Protein AF-A0A258M5J8-F1 (afdb_monomer_lite)

pLDDT: mean 93.93, std 6.76, range [53.62, 98.62]

Foldseek 3Di:
DDDDPVVVCVVVVVVVVQDCVPPVNQVQWDWDWDQDPVQQWIKIKTAGNDPPDQWGIKIFIAHNPPRDTQKIWTWGWDDDPFKIKIWIWIDGPQFKIKIWIWIQGPVGIDIDMDIDTDHDD

Secondary structure (DSSP, 8-state):
----HHHHHHHHHHHHHT-TTGGGGGGGEEEEEEEETTTTEEEEEEEESSTT-SEEEEEEEEETTT--EEEEEEEEEEEETTEEEEEEEEEETTTEEEEEEEEEETTEEEEEEEEEE----

Radius of gyration: 15.95 Å; chains: 1; bounding box: 43×30×47 Å

Sequence (121 aa):
SIISKDQFKQLATTFLTLDISKQNQQQLYTETIFHDLSTASYTMNYKASQPSSLVKSMDILLDEQTKLAKRVFIVSERQSADSSIMERHSWTTNKQFQITRTVETAKGRINETTTVYWIRK

Structure (mmCIF, N/CA/C/O backbone):
data_AF-A0A258M5J8-F1
#
_entry.id   AF-A0A258M5J8-F1
#
loop_
_atom_site.group_PDB
_atom_site.id
_atom_site.type_symbol
_atom_site.label_atom_id
_atom_site.label_alt_id
_atom_site.label_comp_id
_atom_site.label_asym_id
_atom_site.label_entity_id
_atom_site.label_seq_id
_atom_site.pdbx_PDB_ins_code
_atom_site.Cartn_x
_atom_site.Cartn_y
_atom_site.Cartn_z
_atom_site.occupancy
_atom_site.B_iso_or_equiv
_atom_site.auth_seq_id
_atom_site.auth_comp_id
_atom_site.auth_asym_id
_atom_site.auth_atom_id
_atom_site.pdbx_PDB_model_num
ATOM 1 N N . SER A 1 1 ? -18.879 2.933 -12.430 1.00 84.25 1 SER A N 1
ATOM 2 C CA . SER A 1 1 ? -19.709 1.742 -12.717 1.00 84.25 1 SER A CA 1
ATOM 3 C C . SER A 1 1 ? -19.762 0.860 -11.477 1.00 84.25 1 SER A C 1
ATOM 5 O O . SER A 1 1 ? -18.900 0.995 -10.616 1.00 84.25 1 SER A O 1
ATOM 7 N N . ILE A 1 2 ? -20.776 -0.001 -11.351 1.00 90.31 2 ILE A N 1
ATOM 8 C CA . ILE A 1 2 ? -20.803 -1.041 -10.310 1.00 90.31 2 ILE A CA 1
ATOM 9 C C . ILE A 1 2 ? -19.906 -2.190 -10.781 1.00 90.31 2 ILE A C 1
ATOM 11 O O . ILE A 1 2 ? -19.984 -2.578 -11.945 1.00 90.31 2 ILE A O 1
ATOM 15 N N . ILE A 1 3 ? -19.059 -2.711 -9.893 1.00 93.25 3 ILE A N 1
ATOM 16 C CA . ILE A 1 3 ? -18.208 -3.875 -10.167 1.00 93.25 3 ILE A CA 1
ATOM 17 C C . ILE A 1 3 ? -18.749 -5.111 -9.451 1.00 93.25 3 ILE A C 1
ATOM 19 O O . ILE A 1 3 ? -19.385 -5.015 -8.400 1.00 93.25 3 ILE A O 1
ATOM 23 N N . SER A 1 4 ? -18.478 -6.284 -10.013 1.00 94.69 4 SER A N 1
ATOM 24 C CA . SER A 1 4 ? -18.783 -7.560 -9.370 1.00 94.69 4 SER A CA 1
ATOM 25 C C . SER A 1 4 ? -17.870 -7.825 -8.167 1.00 94.69 4 SER A C 1
ATOM 27 O O . SER A 1 4 ? -16.785 -7.253 -8.027 1.00 94.69 4 SER A O 1
ATOM 29 N N . LYS A 1 5 ? -18.287 -8.763 -7.309 1.00 93.50 5 LYS A N 1
ATOM 30 C CA . LYS A 1 5 ? -17.476 -9.247 -6.182 1.00 93.50 5 LYS A CA 1
ATOM 31 C C . LYS A 1 5 ? -16.130 -9.822 -6.636 1.00 93.50 5 LYS A C 1
ATOM 33 O O . LYS A 1 5 ? -15.137 -9.646 -5.937 1.00 93.50 5 LYS A O 1
ATOM 38 N N . ASP A 1 6 ? -16.086 -10.488 -7.785 1.00 96.38 6 ASP A N 1
ATOM 39 C CA . ASP A 1 6 ? -14.851 -11.098 -8.283 1.00 96.38 6 ASP A CA 1
ATOM 40 C C . ASP A 1 6 ? -13.899 -10.057 -8.872 1.00 96.38 6 ASP A C 1
ATOM 42 O O . ASP A 1 6 ? -12.707 -10.103 -8.579 1.00 96.38 6 ASP A O 1
ATOM 46 N N . GLN A 1 7 ? -14.418 -9.038 -9.568 1.00 94.81 7 GLN A N 1
ATOM 47 C CA . GLN A 1 7 ? -13.618 -7.872 -9.965 1.00 94.81 7 GLN A CA 1
ATOM 48 C C . GLN A 1 7 ? -13.052 -7.137 -8.746 1.00 94.81 7 GLN A C 1
ATOM 50 O O . GLN A 1 7 ? -11.878 -6.773 -8.735 1.00 94.81 7 GLN A O 1
ATOM 55 N N . PHE A 1 8 ? -13.859 -6.960 -7.692 1.00 94.00 8 PHE A N 1
ATOM 56 C CA . PHE A 1 8 ? -13.382 -6.385 -6.434 1.00 94.00 8 PHE A CA 1
ATOM 57 C C . PHE A 1 8 ? -12.226 -7.202 -5.853 1.00 94.00 8 PHE A C 1
ATOM 59 O O . PHE A 1 8 ? -11.182 -6.640 -5.530 1.00 94.00 8 PHE A O 1
ATOM 66 N N . LYS A 1 9 ? -12.395 -8.526 -5.738 1.00 94.38 9 LYS A N 1
ATOM 67 C CA . LYS A 1 9 ? -11.347 -9.417 -5.226 1.00 94.38 9 LYS A CA 1
ATOM 68 C C . LYS A 1 9 ? -10.084 -9.324 -6.068 1.00 94.38 9 LYS A C 1
ATOM 70 O O . LYS A 1 9 ? -9.019 -9.165 -5.496 1.00 94.38 9 LYS A O 1
ATOM 75 N N . GLN A 1 10 ? -10.204 -9.369 -7.393 1.00 95.00 10 GLN A N 1
ATOM 76 C CA . GLN A 1 10 ? -9.064 -9.288 -8.303 1.00 95.00 10 GLN A CA 1
ATOM 77 C C . GLN A 1 10 ? -8.262 -7.997 -8.098 1.00 95.00 10 GLN A C 1
ATOM 79 O O . GLN A 1 10 ? -7.037 -8.048 -8.010 1.00 95.00 10 GLN A O 1
ATOM 84 N N . LEU A 1 11 ? -8.945 -6.857 -7.967 1.00 95.06 11 LEU A N 1
ATOM 85 C CA . LEU A 1 11 ? -8.302 -5.574 -7.680 1.00 95.06 11 LEU A CA 1
ATOM 86 C C . LEU A 1 11 ? -7.674 -5.554 -6.278 1.00 95.06 11 LEU A C 1
ATOM 88 O O . LEU A 1 11 ? -6.541 -5.119 -6.120 1.00 95.06 11 LEU A O 1
ATOM 92 N N . ALA A 1 12 ? -8.370 -6.064 -5.261 1.00 93.62 12 ALA A N 1
ATOM 93 C CA . ALA A 1 12 ? -7.857 -6.107 -3.893 1.00 93.62 12 ALA A CA 1
ATOM 94 C C . ALA A 1 12 ? -6.676 -7.084 -3.724 1.00 93.62 12 ALA A C 1
ATOM 96 O O . ALA A 1 12 ? -5.807 -6.862 -2.881 1.00 93.62 12 ALA A O 1
ATOM 97 N N . THR A 1 13 ? -6.606 -8.153 -4.524 1.00 94.75 13 THR A N 1
ATOM 98 C CA . THR A 1 13 ? -5.523 -9.142 -4.473 1.00 94.75 13 THR A CA 1
ATOM 99 C C . THR A 1 13 ? -4.158 -8.515 -4.742 1.00 94.75 13 THR A C 1
ATOM 101 O O . THR A 1 13 ? -3.178 -8.994 -4.175 1.00 94.75 13 THR A O 1
ATOM 104 N N . THR A 1 14 ? -4.060 -7.430 -5.520 1.00 93.62 14 THR A N 1
ATOM 105 C CA . THR A 1 14 ? -2.761 -6.790 -5.792 1.00 93.62 14 THR A CA 1
ATOM 106 C C . THR A 1 14 ? -2.081 -6.319 -4.505 1.00 93.62 14 THR A C 1
ATOM 108 O O . THR A 1 14 ? -0.889 -6.561 -4.329 1.00 93.62 14 THR A O 1
ATOM 111 N N . PHE A 1 15 ? -2.839 -5.792 -3.538 1.00 94.50 15 PHE A N 1
ATOM 112 C CA . PHE A 1 15 ? -2.324 -5.432 -2.212 1.00 94.50 15 PHE A CA 1
ATOM 113 C C . PHE A 1 15 ? -1.706 -6.642 -1.497 1.00 94.50 15 PHE A C 1
ATOM 115 O O . PHE A 1 15 ? -0.627 -6.541 -0.924 1.00 94.50 15 PHE A O 1
ATOM 122 N N . LEU A 1 16 ? -2.352 -7.810 -1.580 1.00 92.12 16 LEU A N 1
ATOM 123 C CA . LEU A 1 16 ? -1.894 -9.040 -0.923 1.00 92.12 16 LEU A CA 1
ATOM 124 C C . LEU A 1 16 ? -0.640 -9.641 -1.566 1.00 92.12 16 LEU A C 1
ATOM 126 O O . LEU A 1 16 ? 0.079 -10.389 -0.899 1.00 92.12 16 LEU A O 1
ATOM 130 N N . THR A 1 17 ? -0.401 -9.354 -2.850 1.00 92.69 17 THR A N 1
ATOM 131 C CA . THR A 1 17 ? 0.835 -9.745 -3.552 1.00 92.69 17 THR A CA 1
ATOM 132 C C . THR A 1 17 ? 2.027 -8.856 -3.200 1.00 92.69 17 THR A C 1
ATOM 134 O O . THR A 1 17 ? 3.161 -9.249 -3.449 1.00 92.69 17 THR A O 1
ATOM 137 N N . LEU A 1 18 ? 1.775 -7.683 -2.609 1.00 94.62 18 LEU A N 1
ATOM 138 C CA . LEU A 1 18 ? 2.788 -6.726 -2.153 1.00 94.62 18 LEU A CA 1
ATOM 139 C C . LEU A 1 18 ? 3.026 -6.804 -0.636 1.00 94.62 18 LEU A C 1
ATOM 141 O O . LEU A 1 18 ? 3.648 -5.919 -0.054 1.00 94.62 18 LEU A O 1
ATOM 145 N N . ASP A 1 19 ? 2.507 -7.845 0.010 1.00 91.88 19 ASP A N 1
ATOM 146 C CA . ASP A 1 19 ? 2.651 -8.072 1.441 1.00 91.88 19 ASP A CA 1
ATOM 147 C C . ASP A 1 19 ? 4.085 -8.495 1.793 1.00 91.88 19 ASP A C 1
ATOM 149 O O . ASP A 1 19 ? 4.483 -9.643 1.586 1.00 91.88 19 ASP A O 1
ATOM 153 N N . ILE A 1 20 ? 4.844 -7.551 2.353 1.00 92.38 20 ILE A N 1
ATOM 154 C CA . ILE A 1 20 ? 6.251 -7.727 2.739 1.00 92.38 20 ILE A CA 1
ATOM 155 C C . ILE A 1 20 ? 6.440 -8.552 4.021 1.00 92.38 20 ILE A C 1
ATOM 157 O O . ILE A 1 20 ? 7.571 -8.909 4.352 1.00 92.38 20 ILE A O 1
ATOM 161 N N . SER A 1 21 ? 5.361 -8.860 4.751 1.00 88.38 21 SER A N 1
ATOM 162 C CA . SER A 1 21 ? 5.426 -9.712 5.948 1.00 88.38 21 SER A CA 1
ATOM 163 C C . SER A 1 21 ? 5.534 -11.200 5.599 1.00 88.38 21 SER A C 1
ATOM 165 O O . SER A 1 21 ? 5.921 -12.024 6.429 1.00 88.38 21 SER A O 1
ATOM 167 N N . LYS A 1 22 ? 5.230 -11.568 4.349 1.00 83.75 22 LYS A N 1
ATOM 168 C CA . LYS A 1 22 ? 5.328 -12.945 3.865 1.00 83.75 22 LYS A CA 1
ATOM 169 C C . LYS A 1 22 ? 6.772 -13.317 3.529 1.00 83.75 22 LYS A C 1
ATOM 171 O O . LYS A 1 22 ? 7.584 -12.489 3.127 1.00 83.75 22 LYS A O 1
ATOM 176 N N . GLN A 1 23 ? 7.074 -14.613 3.639 1.00 70.44 23 GLN A N 1
ATOM 177 C CA . GLN A 1 23 ? 8.310 -15.222 3.121 1.00 70.44 23 GLN A CA 1
ATOM 178 C C . GLN A 1 23 ? 9.618 -14.607 3.665 1.00 70.44 23 GLN A C 1
ATOM 180 O O . GLN A 1 23 ? 10.621 -14.585 2.956 1.00 70.44 23 GLN A O 1
ATOM 185 N N . ASN A 1 24 ? 9.624 -14.106 4.908 1.00 72.88 24 ASN A N 1
ATOM 186 C CA . ASN A 1 24 ? 10.780 -13.449 5.542 1.00 72.88 24 ASN A CA 1
ATOM 187 C C . ASN A 1 24 ? 11.336 -12.238 4.765 1.00 72.88 24 ASN A C 1
ATOM 189 O O . ASN A 1 24 ? 12.469 -11.817 4.998 1.00 72.88 24 ASN A O 1
ATOM 193 N N . GLN A 1 25 ? 10.544 -11.636 3.870 1.00 82.00 25 GLN A N 1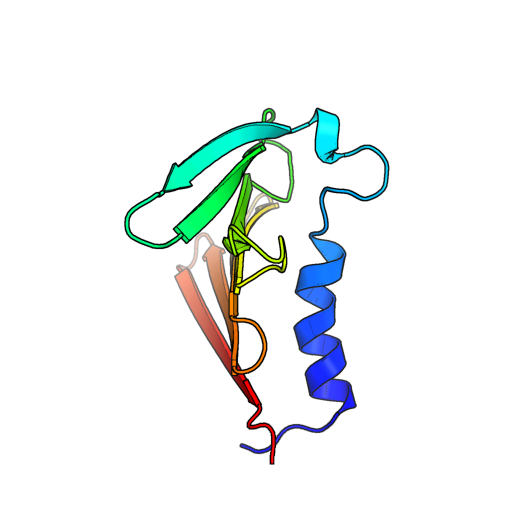
ATOM 194 C CA . GLN A 1 25 ? 10.987 -10.483 3.084 1.00 82.00 25 GLN A CA 1
ATOM 195 C C . GLN A 1 25 ? 11.181 -9.229 3.934 1.00 82.00 25 GLN A C 1
ATOM 197 O O . GLN A 1 25 ? 11.916 -8.341 3.518 1.00 82.00 25 GLN A O 1
ATOM 202 N N . GLN A 1 26 ? 10.588 -9.169 5.130 1.00 82.00 26 GLN A N 1
ATOM 203 C CA . GLN A 1 26 ? 10.682 -8.029 6.044 1.00 82.00 26 GLN A CA 1
ATOM 204 C C . GLN A 1 26 ? 12.133 -7.641 6.377 1.00 82.00 26 GLN A C 1
ATOM 206 O O . GLN A 1 26 ? 12.419 -6.460 6.527 1.00 82.00 26 GLN A O 1
ATOM 211 N N . GLN A 1 27 ? 13.071 -8.598 6.388 1.00 88.81 27 GLN A N 1
ATOM 212 C CA . GLN A 1 27 ? 14.506 -8.335 6.597 1.00 88.81 27 GLN A CA 1
ATOM 213 C C . GLN A 1 27 ? 15.141 -7.468 5.493 1.00 88.81 27 GLN A C 1
ATOM 215 O O . GLN A 1 27 ? 16.201 -6.880 5.693 1.00 88.81 27 GLN A O 1
ATOM 220 N N . LEU A 1 28 ? 14.502 -7.377 4.323 1.00 93.81 28 LEU A N 1
ATOM 221 C CA . LEU A 1 28 ? 14.935 -6.543 3.199 1.00 93.81 28 LEU A CA 1
ATOM 222 C C . LEU A 1 28 ? 14.474 -5.084 3.329 1.00 93.81 28 LEU A C 1
ATOM 224 O O . LEU A 1 28 ? 14.690 -4.299 2.402 1.00 93.81 28 LEU A O 1
ATOM 228 N N . TYR A 1 29 ? 13.822 -4.731 4.439 1.00 96.19 29 TYR A N 1
ATOM 229 C CA . TYR A 1 29 ? 13.265 -3.410 4.685 1.00 96.19 29 TYR A CA 1
ATOM 230 C C . TYR A 1 29 ? 13.740 -2.875 6.032 1.00 96.19 29 TYR A C 1
ATOM 232 O O . TYR A 1 29 ? 13.781 -3.590 7.031 1.00 96.19 29 TYR A O 1
ATOM 240 N N . THR A 1 30 ? 14.047 -1.586 6.063 1.00 96.88 30 THR A N 1
ATOM 241 C CA . THR A 1 30 ? 14.245 -0.852 7.310 1.00 96.88 30 THR A CA 1
ATOM 242 C C . THR A 1 30 ? 12.890 -0.369 7.806 1.00 96.88 30 THR A C 1
ATOM 244 O O . THR A 1 30 ? 12.185 0.335 7.079 1.00 96.88 30 THR A O 1
ATOM 247 N N . GLU A 1 31 ? 12.538 -0.746 9.034 1.00 96.50 31 GLU A N 1
ATOM 248 C CA . GLU A 1 31 ? 11.336 -0.277 9.722 1.00 96.50 31 GLU A CA 1
ATOM 249 C C . GLU A 1 31 ? 11.646 0.983 10.540 1.00 96.50 31 GLU A C 1
ATOM 251 O O . GLU A 1 31 ? 12.663 1.063 11.230 1.00 96.50 31 GLU A O 1
ATOM 256 N N . THR A 1 32 ? 10.744 1.959 10.490 1.00 97.56 32 THR A N 1
ATOM 257 C CA . THR A 1 32 ? 10.697 3.076 11.437 1.00 97.56 32 THR A CA 1
ATOM 258 C C . THR A 1 32 ? 9.276 3.246 11.964 1.00 97.56 32 THR A C 1
ATOM 260 O O . THR A 1 32 ? 8.307 2.999 11.245 1.00 97.56 32 THR A O 1
ATOM 263 N N . ILE A 1 33 ? 9.145 3.663 13.224 1.00 97.25 33 ILE A N 1
ATOM 264 C CA . ILE A 1 33 ? 7.853 3.856 13.889 1.00 97.25 33 ILE A CA 1
ATOM 265 C C . ILE A 1 33 ? 7.755 5.299 14.372 1.00 97.25 33 ILE A C 1
ATOM 267 O O . ILE A 1 33 ? 8.646 5.792 15.063 1.00 97.25 33 ILE A O 1
ATOM 271 N N . PHE A 1 34 ? 6.649 5.958 14.041 1.00 97.25 34 PHE A N 1
ATOM 272 C CA . PHE A 1 34 ? 6.309 7.285 14.538 1.00 97.25 34 PHE A CA 1
ATOM 273 C C . PHE A 1 34 ? 5.015 7.231 15.349 1.00 97.25 34 PHE A C 1
ATOM 275 O O . PHE A 1 34 ? 4.005 6.722 14.865 1.00 97.25 34 PHE A O 1
ATOM 282 N N . HIS A 1 35 ? 5.044 7.756 16.575 1.00 97.62 35 HIS A N 1
ATOM 283 C CA . HIS A 1 35 ? 3.867 7.897 17.433 1.00 97.62 35 HIS A CA 1
ATOM 284 C C . HIS A 1 35 ? 3.350 9.330 17.349 1.00 97.62 35 HIS A C 1
ATOM 286 O O . HIS A 1 35 ? 4.012 10.263 17.800 1.00 97.62 35 HIS A O 1
ATOM 292 N N . ASP A 1 36 ? 2.163 9.496 16.775 1.00 94.94 36 ASP A N 1
ATOM 293 C CA . ASP A 1 36 ? 1.486 10.780 16.675 1.00 94.94 36 ASP A CA 1
ATOM 294 C C . ASP A 1 36 ? 0.362 10.887 17.712 1.00 94.94 36 ASP A C 1
ATOM 296 O O . ASP A 1 36 ? -0.743 10.366 17.529 1.00 94.94 36 ASP A O 1
ATOM 300 N N . LEU A 1 37 ? 0.642 11.621 18.788 1.00 93.94 37 LEU A N 1
ATOM 301 C CA . LEU A 1 37 ? -0.315 11.894 19.861 1.00 93.94 37 LEU A CA 1
ATOM 302 C C . LEU A 1 37 ? -1.484 12.778 19.406 1.00 93.94 37 LEU A C 1
ATOM 304 O O . LEU A 1 37 ? -2.571 12.696 19.973 1.00 93.94 37 LEU A O 1
ATOM 308 N N . SER A 1 38 ? -1.294 13.615 18.380 1.00 94.88 38 SER A N 1
ATOM 309 C CA . SER A 1 38 ? -2.340 14.533 17.910 1.00 94.88 38 SER A CA 1
ATOM 310 C C . SER A 1 38 ? -3.470 13.810 17.175 1.00 94.88 38 SER A C 1
ATOM 312 O O . SER A 1 38 ? -4.613 14.266 17.175 1.00 94.88 38 SER A O 1
ATOM 314 N N . THR A 1 39 ? -3.164 12.655 16.579 1.00 93.00 39 THR A N 1
ATOM 315 C CA . THR A 1 39 ? -4.120 11.824 15.837 1.00 93.00 39 THR A CA 1
ATOM 316 C C . THR A 1 39 ? -4.388 10.469 16.494 1.00 93.00 39 THR A C 1
ATOM 318 O O . THR A 1 39 ? -5.097 9.644 15.898 1.00 93.00 39 THR A O 1
ATOM 321 N N . ALA A 1 40 ? -3.843 10.258 17.701 1.00 95.88 40 ALA A N 1
ATOM 322 C CA . ALA A 1 40 ? -3.855 8.999 18.444 1.00 95.88 40 ALA A CA 1
ATOM 323 C C . ALA A 1 40 ? -3.513 7.815 17.526 1.00 95.88 40 ALA A C 1
ATOM 325 O O . ALA A 1 40 ? -4.340 6.929 17.268 1.00 95.88 40 ALA A O 1
ATOM 326 N N . SER A 1 41 ? -2.322 7.856 16.922 1.00 97.19 41 SER A N 1
ATOM 327 C CA . SER A 1 41 ? -1.925 6.876 15.914 1.00 97.19 41 SER A CA 1
ATOM 328 C C . SER A 1 41 ? -0.442 6.519 15.936 1.00 97.19 41 SER A C 1
ATOM 330 O O . SER A 1 41 ? 0.409 7.302 16.350 1.00 97.19 41 SER A O 1
ATOM 332 N N . TYR A 1 42 ? -0.137 5.323 15.434 1.00 97.81 42 TYR A N 1
ATOM 333 C CA . TYR A 1 42 ? 1.222 4.927 15.077 1.00 97.81 42 TYR A CA 1
ATOM 334 C C . TYR A 1 42 ? 1.336 4.831 13.561 1.00 97.81 42 TYR A C 1
ATOM 336 O O . TYR A 1 42 ? 0.456 4.271 12.910 1.00 97.81 42 TYR A O 1
ATOM 344 N N . THR A 1 43 ? 2.433 5.320 12.994 1.00 97.69 43 THR A N 1
ATOM 345 C CA . THR A 1 43 ? 2.800 5.051 11.601 1.00 97.69 43 THR A CA 1
ATOM 346 C C . THR A 1 43 ? 4.021 4.150 11.579 1.00 97.69 43 THR A C 1
ATOM 348 O O . THR A 1 43 ? 5.074 4.537 12.078 1.00 97.69 43 THR A O 1
ATOM 351 N N . MET A 1 44 ? 3.876 2.962 10.998 1.00 97.38 44 MET A N 1
ATOM 352 C CA . MET A 1 44 ? 4.995 2.080 10.675 1.00 97.38 44 MET A CA 1
ATOM 353 C C . MET A 1 44 ? 5.373 2.319 9.215 1.00 97.38 44 MET A C 1
ATOM 355 O O . MET A 1 44 ? 4.546 2.117 8.326 1.00 97.38 44 MET A O 1
ATOM 359 N N . ASN A 1 45 ? 6.598 2.772 8.974 1.00 97.69 45 ASN A N 1
ATOM 360 C CA . ASN A 1 45 ? 7.161 2.935 7.640 1.00 97.69 45 ASN A CA 1
ATOM 361 C C . ASN A 1 45 ? 8.186 1.830 7.393 1.00 97.69 45 ASN A C 1
ATOM 363 O O . ASN A 1 45 ? 9.107 1.639 8.184 1.00 97.69 45 ASN A O 1
ATOM 367 N N . TYR A 1 46 ? 8.044 1.155 6.263 1.00 97.44 46 TYR A N 1
ATOM 368 C CA . TYR A 1 46 ? 9.001 0.200 5.734 1.00 97.44 46 TYR A CA 1
ATOM 369 C C . TYR A 1 46 ? 9.603 0.781 4.471 1.00 97.44 46 TYR A C 1
ATOM 371 O O . TYR A 1 46 ? 8.880 1.092 3.522 1.00 97.44 46 TYR A O 1
ATOM 379 N N . LYS A 1 47 ? 10.928 0.883 4.422 1.00 97.94 47 LYS A N 1
ATOM 380 C CA . LYS A 1 47 ? 11.658 1.314 3.229 1.00 97.94 47 LYS A CA 1
ATOM 381 C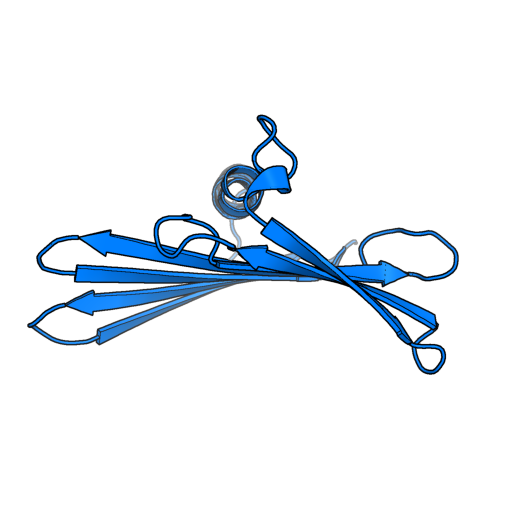 C . LYS A 1 47 ? 12.580 0.202 2.765 1.00 97.94 47 LYS A C 1
ATOM 383 O O . LYS A 1 47 ? 13.320 -0.354 3.569 1.00 97.94 47 LYS A O 1
ATOM 388 N N . ALA A 1 48 ? 12.540 -0.117 1.474 1.00 97.06 48 ALA A N 1
ATOM 389 C CA . ALA A 1 48 ? 13.407 -1.139 0.908 1.00 97.06 48 ALA A CA 1
ATOM 390 C C . ALA A 1 48 ? 14.883 -0.779 1.103 1.00 97.06 48 ALA A C 1
ATOM 392 O O . ALA A 1 48 ? 15.314 0.328 0.772 1.00 97.06 48 ALA A O 1
ATOM 393 N N . SER A 1 49 ? 15.657 -1.745 1.586 1.00 95.19 49 SER A N 1
ATOM 394 C CA . SER A 1 49 ? 17.104 -1.618 1.767 1.00 95.19 49 SER A CA 1
ATOM 395 C C . SER A 1 49 ? 17.867 -1.817 0.457 1.00 95.19 49 SER A C 1
ATOM 397 O O . SER A 1 49 ? 19.003 -1.371 0.334 1.00 95.19 49 SER A O 1
ATOM 399 N N . GLN A 1 50 ? 17.250 -2.486 -0.524 1.00 92.56 50 GLN A N 1
ATOM 400 C CA . GLN A 1 50 ? 17.856 -2.799 -1.815 1.00 92.56 50 GLN A CA 1
ATOM 401 C C . GLN A 1 50 ? 17.074 -2.160 -2.971 1.00 92.56 50 GLN A C 1
ATOM 403 O O . GLN A 1 50 ? 15.846 -2.285 -3.020 1.00 92.56 50 GLN A O 1
ATOM 408 N N . PRO A 1 51 ? 17.752 -1.541 -3.958 1.00 89.06 51 PRO A N 1
ATOM 409 C CA . PRO A 1 51 ? 17.093 -0.974 -5.134 1.00 89.06 51 PRO A CA 1
ATOM 410 C C . PRO A 1 51 ? 16.332 -1.997 -5.979 1.00 89.06 51 PRO A C 1
ATOM 412 O O . PRO A 1 51 ? 15.432 -1.612 -6.715 1.00 89.06 51 PRO A O 1
ATOM 415 N N . SER A 1 52 ? 16.661 -3.287 -5.885 1.00 91.25 52 SER A N 1
ATOM 416 C CA . SER A 1 52 ? 16.006 -4.364 -6.635 1.00 91.25 52 SER A CA 1
ATOM 417 C C . SER A 1 52 ? 14.669 -4.822 -6.041 1.00 91.25 52 SER A C 1
ATOM 419 O O . SER A 1 52 ? 13.907 -5.494 -6.734 1.00 91.25 52 SER A O 1
ATOM 421 N N . SER A 1 53 ? 14.343 -4.453 -4.795 1.00 94.06 53 SER A N 1
ATOM 422 C CA . SER A 1 53 ? 13.085 -4.855 -4.153 1.00 94.06 53 SER A CA 1
ATOM 423 C C . SER A 1 53 ? 11.876 -4.323 -4.922 1.00 94.06 53 SER A C 1
ATOM 425 O O . SER A 1 53 ? 11.833 -3.145 -5.276 1.00 94.06 53 SER A O 1
ATOM 427 N N . LEU A 1 54 ? 10.882 -5.182 -5.170 1.00 94.94 54 LEU A N 1
ATOM 428 C CA . LEU A 1 54 ? 9.654 -4.803 -5.877 1.00 94.94 54 LEU A CA 1
ATOM 429 C C . LEU A 1 54 ? 8.891 -3.702 -5.131 1.00 94.94 54 LEU A C 1
ATOM 431 O O . LEU A 1 54 ? 8.535 -2.682 -5.718 1.00 94.94 54 LEU A O 1
ATOM 435 N N . VAL A 1 55 ? 8.624 -3.917 -3.842 1.00 96.94 55 VAL A N 1
ATOM 436 C CA . VAL A 1 55 ? 8.052 -2.889 -2.972 1.00 96.94 55 VAL A CA 1
ATOM 437 C C . VAL A 1 55 ? 9.190 -1.957 -2.578 1.00 96.94 55 VAL A C 1
ATOM 439 O O . VAL A 1 55 ? 10.224 -2.406 -2.096 1.00 96.94 55 VAL A O 1
ATOM 442 N N . LYS A 1 56 ? 9.020 -0.660 -2.824 1.00 97.62 56 LYS A N 1
ATOM 443 C CA . LYS A 1 56 ? 9.995 0.382 -2.475 1.00 97.62 56 LYS A CA 1
ATOM 444 C C . LYS A 1 56 ? 9.716 0.952 -1.097 1.00 97.62 56 LYS A C 1
ATOM 446 O O . LYS A 1 56 ? 10.648 1.195 -0.331 1.00 97.62 56 LYS A O 1
ATOM 451 N N . SER A 1 57 ? 8.438 1.137 -0.781 1.00 97.75 57 SER A N 1
ATOM 452 C CA . SER A 1 57 ? 8.009 1.558 0.543 1.00 97.75 57 SER A CA 1
ATOM 453 C C . SER A 1 57 ? 6.601 1.086 0.878 1.00 97.75 57 SER A C 1
ATOM 455 O O . SER A 1 57 ? 5.769 0.880 -0.011 1.00 97.75 57 SER A O 1
ATOM 457 N N . MET A 1 58 ? 6.338 0.951 2.174 1.00 97.94 58 MET A N 1
ATOM 458 C CA . MET A 1 58 ? 5.015 0.700 2.724 1.00 97.94 58 MET A CA 1
ATOM 459 C C . MET A 1 58 ? 4.813 1.528 3.991 1.00 97.94 58 MET A C 1
ATOM 461 O O . MET A 1 58 ? 5.630 1.456 4.900 1.00 97.94 58 MET A O 1
ATOM 465 N N . ASP A 1 59 ? 3.712 2.269 4.056 1.00 97.81 59 ASP A N 1
ATOM 466 C CA . ASP A 1 59 ? 3.283 3.002 5.245 1.00 97.81 59 ASP A CA 1
ATOM 467 C C . ASP A 1 59 ? 2.007 2.381 5.791 1.00 97.81 59 ASP A C 1
ATOM 469 O O . ASP A 1 59 ? 1.016 2.235 5.069 1.00 97.81 59 ASP A O 1
ATOM 473 N N . ILE A 1 60 ? 2.010 2.048 7.076 1.00 97.50 60 ILE A N 1
ATOM 474 C CA . ILE A 1 60 ? 0.860 1.490 7.779 1.00 97.50 60 ILE A CA 1
ATOM 475 C C . ILE A 1 60 ? 0.501 2.433 8.918 1.00 97.50 60 ILE A C 1
ATOM 477 O O . ILE A 1 60 ? 1.240 2.565 9.891 1.00 97.50 60 ILE A O 1
ATOM 481 N N . LEU A 1 61 ? -0.661 3.071 8.800 1.00 98.06 61 LEU A N 1
ATOM 482 C CA . LEU A 1 61 ? -1.228 3.900 9.855 1.00 98.06 61 LEU A CA 1
ATOM 483 C C . LEU A 1 61 ? -2.136 3.038 10.730 1.00 98.06 61 LEU A C 1
ATOM 485 O O . LEU A 1 61 ? -3.156 2.534 10.251 1.00 98.06 61 LEU A O 1
ATOM 489 N N . LEU A 1 62 ? -1.797 2.915 12.006 1.00 98.19 62 LEU A N 1
ATOM 490 C CA . LEU A 1 62 ? -2.541 2.176 13.016 1.00 98.19 62 LEU A CA 1
ATOM 491 C C . LEU A 1 62 ? -3.246 3.127 13.979 1.00 98.19 62 LEU A C 1
ATOM 493 O O . LEU A 1 62 ? -2.732 4.185 14.332 1.00 98.19 62 LEU A O 1
ATOM 497 N N . ASP A 1 63 ? -4.419 2.720 14.438 1.00 97.75 63 ASP A N 1
ATOM 498 C CA . ASP A 1 63 ? -5.067 3.324 15.595 1.00 97.75 63 ASP A CA 1
ATOM 499 C C . ASP A 1 63 ? -4.274 3.034 16.880 1.00 97.75 63 ASP A C 1
ATOM 501 O O . ASP A 1 63 ? -3.881 1.891 17.122 1.00 97.75 63 ASP A O 1
ATOM 505 N N . GLU A 1 64 ? -4.031 4.050 17.711 1.00 96.06 64 GLU A N 1
ATOM 506 C CA . GLU A 1 64 ? -3.211 3.891 18.916 1.00 96.06 64 GLU A CA 1
ATOM 507 C C . GLU A 1 64 ? -3.836 2.935 19.929 1.00 96.06 64 GLU A C 1
ATOM 509 O O . GLU A 1 64 ? -3.109 2.154 20.534 1.00 96.06 64 GLU A O 1
ATOM 514 N N . GLN A 1 65 ? -5.155 2.937 20.117 1.00 95.56 65 GLN A N 1
ATOM 515 C CA . GLN A 1 65 ? -5.783 2.099 21.141 1.00 95.56 65 GLN A CA 1
ATOM 516 C C . GLN A 1 65 ? -5.969 0.667 20.646 1.00 95.56 65 GLN A C 1
ATOM 518 O O . GLN A 1 65 ? -5.508 -0.285 21.274 1.00 95.56 65 GLN A O 1
ATOM 523 N N . THR A 1 66 ? -6.612 0.516 19.490 1.00 96.69 66 THR A N 1
ATOM 524 C CA . THR A 1 66 ? -7.028 -0.791 18.964 1.00 96.69 66 THR A CA 1
ATOM 525 C C . THR A 1 66 ? -5.934 -1.510 18.183 1.00 96.69 66 THR A C 1
ATOM 527 O O . THR A 1 66 ? -6.065 -2.704 17.922 1.00 96.69 66 THR A O 1
ATOM 530 N N . LYS A 1 67 ? -4.872 -0.795 17.779 1.00 94.12 67 LYS A N 1
ATOM 531 C CA . LYS A 1 67 ? -3.810 -1.283 16.880 1.00 94.12 67 LYS A CA 1
ATOM 532 C C . LYS A 1 67 ? -4.322 -1.755 15.513 1.00 94.12 67 LYS A C 1
ATOM 534 O O . LYS A 1 67 ? -3.588 -2.389 14.761 1.00 94.12 67 LYS A O 1
ATOM 539 N N . LEU A 1 68 ? -5.566 -1.429 15.158 1.00 96.12 68 LEU A N 1
ATOM 540 C CA . LEU A 1 68 ? -6.137 -1.758 13.856 1.00 96.12 68 LEU A CA 1
ATOM 541 C C . LEU A 1 68 ? -5.620 -0.798 12.782 1.00 96.12 68 LEU A C 1
ATOM 543 O O . LEU A 1 68 ? -5.484 0.406 13.010 1.00 96.12 68 LEU A O 1
ATOM 547 N N . ALA A 1 69 ? -5.387 -1.321 11.577 1.00 95.62 69 ALA A N 1
ATOM 548 C CA . ALA A 1 69 ? -4.968 -0.509 10.443 1.00 95.62 69 ALA A CA 1
ATOM 549 C C . ALA A 1 69 ? -6.082 0.452 10.001 1.00 95.62 69 ALA A C 1
ATOM 551 O O . ALA A 1 69 ? -7.173 0.038 9.599 1.00 95.62 69 ALA A O 1
ATOM 552 N N . LYS A 1 70 ? -5.780 1.751 10.024 1.00 96.62 70 LYS A N 1
ATOM 553 C CA . LYS A 1 70 ? -6.613 2.835 9.486 1.00 96.62 70 LYS A CA 1
ATOM 554 C C . LYS A 1 70 ? -6.340 3.026 7.998 1.00 96.62 70 LYS A C 1
ATOM 556 O O . LYS A 1 70 ? -7.279 3.204 7.216 1.00 96.62 70 LYS A O 1
ATO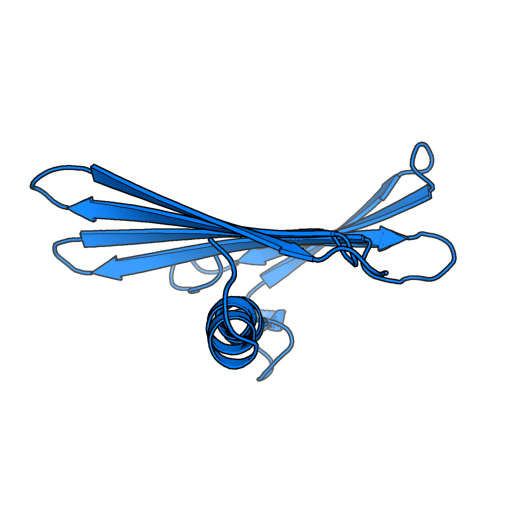M 561 N N . ARG A 1 71 ? -5.058 3.008 7.611 1.00 96.75 71 ARG A N 1
ATOM 562 C CA . ARG A 1 71 ? -4.612 3.188 6.224 1.00 96.75 71 ARG A CA 1
ATOM 563 C C . ARG A 1 71 ? -3.374 2.359 5.917 1.00 96.75 71 ARG A C 1
ATOM 565 O O . ARG A 1 71 ? -2.546 2.146 6.797 1.00 96.75 71 ARG A O 1
ATOM 572 N N . VAL A 1 72 ? -3.250 1.960 4.657 1.00 97.75 72 VAL A N 1
ATOM 573 C CA . VAL A 1 72 ? -2.034 1.358 4.104 1.00 97.75 72 VAL A CA 1
ATOM 574 C C . VAL A 1 72 ? -1.693 2.081 2.810 1.00 97.75 72 VAL A C 1
ATOM 576 O O . VAL A 1 72 ? -2.564 2.246 1.956 1.00 97.75 72 VAL A O 1
ATOM 579 N N . PHE A 1 73 ? -0.441 2.491 2.654 1.00 98.38 73 PHE A N 1
ATOM 580 C CA . PHE A 1 73 ? 0.099 2.999 1.399 1.00 98.38 73 PHE A CA 1
ATOM 581 C C . PHE A 1 73 ? 1.265 2.121 0.972 1.00 98.38 73 PHE A C 1
ATOM 583 O O . PHE A 1 73 ? 2.111 1.788 1.792 1.00 98.38 73 PHE A O 1
ATOM 590 N N . ILE A 1 74 ? 1.313 1.731 -0.297 1.00 98.44 74 ILE A N 1
ATOM 591 C CA . ILE A 1 74 ? 2.387 0.897 -0.844 1.00 98.44 74 ILE A CA 1
ATOM 592 C C . ILE A 1 74 ? 2.860 1.528 -2.143 1.00 98.44 74 ILE A C 1
ATOM 594 O O . ILE A 1 74 ? 2.048 1.850 -3.014 1.00 98.44 74 ILE A O 1
ATOM 598 N N . VAL A 1 75 ? 4.172 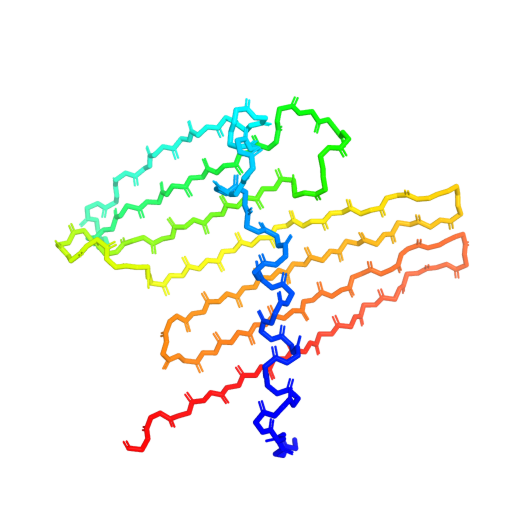1.671 -2.288 1.00 98.38 75 VAL A N 1
ATOM 599 C CA . VAL A 1 75 ? 4.812 2.025 -3.553 1.00 98.38 75 VAL A CA 1
ATOM 600 C C . VAL A 1 75 ? 5.588 0.813 -4.035 1.00 98.38 75 VAL A C 1
ATOM 602 O O . VAL A 1 75 ? 6.466 0.314 -3.332 1.00 98.38 75 VAL A O 1
ATOM 605 N N . SER A 1 76 ? 5.287 0.353 -5.243 1.00 97.94 76 SER A N 1
ATOM 606 C CA . SER A 1 76 ? 6.033 -0.709 -5.911 1.00 97.94 76 SER A CA 1
ATOM 607 C C . SER A 1 76 ? 6.493 -0.265 -7.286 1.00 97.94 76 SER A C 1
ATOM 609 O O . SER A 1 76 ? 5.824 0.524 -7.951 1.00 97.94 76 SER A O 1
ATOM 611 N N . GLU A 1 77 ? 7.625 -0.793 -7.729 1.00 97.25 77 GLU A N 1
ATOM 612 C CA . GLU A 1 77 ? 8.182 -0.471 -9.035 1.00 97.25 77 GLU A CA 1
ATOM 613 C C . GLU A 1 77 ? 8.847 -1.696 -9.658 1.00 97.25 77 GLU A C 1
ATOM 615 O O . GLU A 1 77 ? 9.576 -2.440 -8.997 1.00 97.25 77 GLU A O 1
ATOM 620 N N . ARG A 1 78 ? 8.598 -1.887 -10.953 1.00 95.06 78 ARG A N 1
ATOM 621 C CA . ARG A 1 78 ? 9.268 -2.872 -11.801 1.00 95.06 78 ARG A CA 1
ATOM 622 C C . ARG A 1 78 ? 9.937 -2.139 -12.944 1.00 95.06 78 ARG A C 1
ATOM 624 O O . ARG A 1 78 ? 9.287 -1.356 -13.630 1.00 95.06 78 ARG A O 1
ATOM 631 N N . GLN A 1 79 ? 11.210 -2.425 -13.157 1.00 91.69 79 GLN A N 1
ATOM 632 C CA . GLN A 1 79 ? 11.951 -1.924 -14.303 1.00 91.69 79 GLN A CA 1
ATOM 633 C C . GLN A 1 79 ? 12.267 -3.082 -15.245 1.00 91.69 79 GLN A C 1
ATOM 635 O O . GLN A 1 79 ? 12.549 -4.202 -14.824 1.00 91.69 79 GLN A O 1
ATOM 640 N N . SER A 1 80 ? 12.189 -2.786 -16.531 1.00 88.81 80 SER A N 1
ATOM 641 C CA . SER A 1 80 ? 12.623 -3.616 -17.648 1.00 88.81 80 SER A CA 1
ATOM 642 C C . SER A 1 80 ? 13.463 -2.738 -18.576 1.00 88.81 80 SER A C 1
ATOM 644 O O . SER A 1 80 ? 13.473 -1.520 -18.405 1.00 88.81 80 SER A O 1
ATOM 646 N N . ALA A 1 81 ? 14.154 -3.331 -19.550 1.00 88.44 81 ALA A N 1
ATOM 647 C CA . ALA A 1 81 ? 15.059 -2.590 -20.435 1.00 88.44 81 ALA A CA 1
ATOM 648 C C . ALA A 1 81 ? 14.397 -1.363 -21.096 1.00 88.44 81 ALA A C 1
ATOM 650 O O . ALA A 1 81 ? 15.005 -0.298 -21.150 1.00 88.44 81 ALA A O 1
ATOM 651 N N . ASP A 1 82 ? 13.133 -1.496 -21.510 1.00 91.12 82 ASP A N 1
ATOM 652 C CA . ASP A 1 82 ? 12.434 -0.473 -22.299 1.00 91.12 82 ASP A CA 1
ATOM 653 C C . ASP A 1 82 ? 11.301 0.237 -21.543 1.00 91.12 82 ASP A C 1
ATOM 655 O O . ASP A 1 82 ? 10.639 1.124 -22.095 1.00 91.12 82 ASP A O 1
ATOM 659 N N . SER A 1 83 ? 11.025 -0.168 -20.297 1.00 93.06 83 SER A N 1
ATOM 660 C CA . SER A 1 83 ? 9.923 0.409 -19.527 1.00 93.06 83 SER A CA 1
ATOM 661 C C . SER A 1 83 ? 10.091 0.316 -18.016 1.00 93.06 83 SER A C 1
ATOM 663 O O . SER A 1 83 ? 10.644 -0.657 -17.495 1.00 93.06 83 SER A O 1
ATOM 665 N N . SER A 1 84 ? 9.529 1.293 -17.307 1.00 95.62 84 SER A N 1
ATOM 666 C CA . SER A 1 84 ? 9.279 1.216 -15.871 1.00 95.62 84 SER A CA 1
ATOM 667 C C . SER A 1 84 ? 7.778 1.242 -15.593 1.00 95.62 84 SER A C 1
ATOM 669 O O . SER A 1 84 ? 6.998 1.931 -16.252 1.00 95.62 84 SER A O 1
ATOM 671 N N . ILE A 1 85 ? 7.358 0.450 -14.612 1.00 97.12 85 ILE A N 1
ATOM 672 C CA . ILE A 1 85 ? 5.989 0.430 -14.110 1.00 97.12 85 ILE A CA 1
ATOM 673 C C . ILE A 1 85 ? 6.054 0.745 -12.627 1.00 97.12 85 ILE A C 1
ATOM 675 O O . ILE A 1 85 ? 6.612 -0.031 -11.854 1.00 97.12 85 ILE A O 1
ATOM 679 N N . MET A 1 86 ? 5.457 1.863 -12.231 1.00 97.75 86 MET A N 1
ATOM 680 C CA . MET A 1 86 ? 5.323 2.272 -10.841 1.00 97.75 86 MET A CA 1
ATOM 681 C C . MET A 1 86 ? 3.859 2.207 -10.429 1.00 97.75 86 MET A C 1
ATOM 683 O O . MET A 1 86 ? 2.998 2.800 -11.075 1.00 97.75 86 MET A O 1
ATOM 687 N N . GLU A 1 87 ? 3.572 1.535 -9.323 1.00 98.12 87 GLU A N 1
ATOM 688 C CA . GLU A 1 87 ? 2.229 1.447 -8.763 1.00 98.12 87 GLU A CA 1
ATOM 689 C C . GLU A 1 87 ? 2.196 2.041 -7.359 1.00 98.12 87 GLU A C 1
ATOM 691 O O . GLU A 1 87 ? 3.046 1.755 -6.515 1.00 98.12 87 GLU A O 1
ATOM 696 N N . ARG A 1 88 ? 1.185 2.871 -7.111 1.00 98.56 88 ARG A N 1
ATOM 697 C CA . ARG A 1 88 ? 0.853 3.412 -5.796 1.00 98.56 88 ARG A CA 1
ATOM 698 C C . ARG A 1 88 ? -0.487 2.846 -5.379 1.00 98.56 88 ARG A C 1
ATOM 700 O O . ARG A 1 88 ? -1.508 3.121 -6.007 1.00 9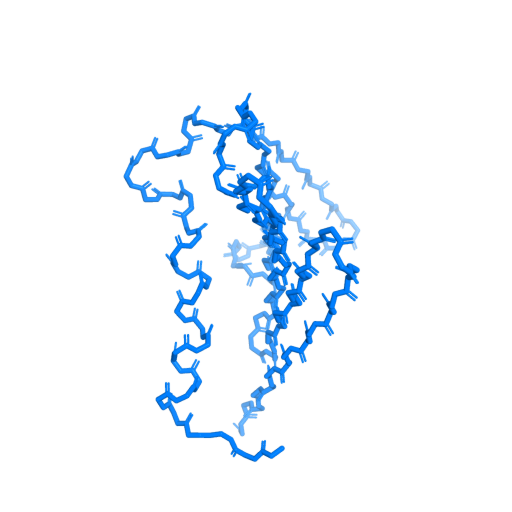8.56 88 ARG A O 1
ATOM 707 N N . HIS A 1 89 ? -0.464 2.069 -4.314 1.00 98.62 89 HIS A N 1
ATOM 708 C CA . HIS A 1 89 ? -1.636 1.475 -3.705 1.00 98.62 89 HIS A CA 1
ATOM 709 C C . HIS A 1 89 ? -1.965 2.260 -2.437 1.00 98.62 89 HIS A C 1
ATOM 711 O O . HIS A 1 89 ? -1.092 2.493 -1.608 1.00 98.62 89 HIS A O 1
ATOM 717 N N . SER A 1 90 ? -3.215 2.682 -2.285 1.00 98.31 90 SER A N 1
ATOM 718 C CA . SER A 1 90 ? -3.724 3.369 -1.099 1.00 98.31 90 SER A CA 1
ATOM 719 C C . SER A 1 90 ? -4.981 2.660 -0.633 1.00 98.31 90 SER A C 1
ATOM 721 O O . SER A 1 90 ? -5.927 2.505 -1.398 1.00 98.31 90 SER A O 1
ATOM 723 N N . TRP A 1 91 ? -5.007 2.227 0.617 1.00 97.69 91 TRP A N 1
ATOM 724 C CA . TRP A 1 91 ? 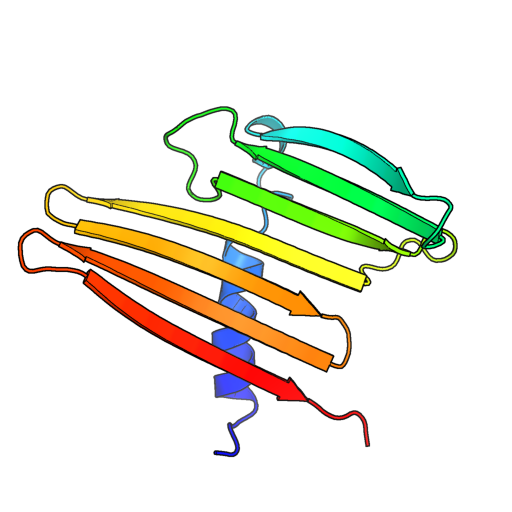-6.150 1.585 1.243 1.00 97.69 91 TRP A CA 1
ATOM 725 C C . TRP A 1 91 ? -6.591 2.412 2.442 1.00 97.69 91 TRP A C 1
ATOM 727 O O . TRP A 1 91 ? -5.788 2.741 3.310 1.00 97.69 91 TRP A O 1
ATOM 737 N N . THR A 1 92 ? -7.881 2.733 2.516 1.00 96.88 92 THR A N 1
ATOM 738 C CA . THR A 1 92 ? -8.513 3.303 3.708 1.00 96.88 92 THR A CA 1
ATOM 739 C C . THR A 1 92 ? -9.560 2.326 4.211 1.00 96.88 92 THR A C 1
ATOM 741 O O . THR A 1 92 ? -10.563 2.064 3.538 1.00 96.88 92 THR A O 1
ATOM 744 N N . THR A 1 93 ? -9.324 1.797 5.409 1.00 93.94 93 THR A N 1
ATOM 745 C CA . THR A 1 93 ? -10.148 0.743 5.997 1.00 93.94 93 THR A CA 1
ATOM 746 C C . THR A 1 93 ? -11.617 1.152 6.044 1.00 93.94 93 THR A C 1
ATOM 748 O O . THR A 1 93 ? -11.955 2.271 6.424 1.00 93.94 93 THR A O 1
ATOM 751 N N . ASN A 1 94 ? -12.494 0.229 5.636 1.00 91.38 94 ASN A N 1
ATOM 752 C CA . ASN A 1 94 ? -13.951 0.408 5.590 1.00 91.38 94 ASN A CA 1
ATOM 753 C C . ASN A 1 94 ? -14.463 1.550 4.694 1.00 91.38 94 ASN A C 1
ATOM 755 O O . ASN A 1 94 ? -15.604 1.969 4.872 1.00 91.38 94 ASN A O 1
ATOM 759 N N . LYS A 1 95 ? -13.656 2.050 3.750 1.00 94.00 95 LYS A N 1
ATOM 760 C CA . LYS A 1 95 ? -14.056 3.179 2.901 1.00 94.00 95 LYS A CA 1
ATOM 761 C C . LYS A 1 95 ? -13.750 2.957 1.426 1.00 94.00 95 LYS A C 1
ATOM 763 O O . LYS A 1 95 ? -14.658 2.983 0.597 1.00 94.00 95 LYS A O 1
ATOM 768 N N . GLN A 1 96 ? -12.471 2.805 1.097 1.00 96.12 96 GLN A N 1
ATOM 769 C CA . GLN A 1 96 ? -12.025 2.706 -0.288 1.00 96.12 96 GLN A CA 1
ATOM 770 C C . GLN A 1 96 ? -10.623 2.117 -0.405 1.00 96.12 96 GLN A C 1
ATOM 772 O O . GLN A 1 96 ? -9.843 2.135 0.550 1.00 96.12 96 GLN A O 1
ATOM 777 N N . PHE A 1 97 ? -10.262 1.739 -1.624 1.00 97.69 97 PHE A N 1
ATOM 778 C CA . PHE A 1 97 ? -8.873 1.680 -2.042 1.00 97.69 97 PHE A CA 1
ATOM 779 C C . PHE A 1 97 ? -8.685 2.356 -3.400 1.00 97.69 97 PHE A C 1
ATOM 781 O O . PHE A 1 97 ? -9.629 2.511 -4.174 1.00 97.69 97 PHE A O 1
ATOM 788 N N . GLN A 1 98 ? -7.451 2.746 -3.686 1.00 98.12 98 GLN A N 1
ATOM 789 C CA . GLN A 1 98 ? -7.020 3.330 -4.944 1.00 98.12 98 GLN A CA 1
ATOM 790 C C . GLN A 1 98 ? -5.727 2.660 -5.403 1.00 98.12 98 GLN A C 1
ATOM 792 O O . GLN A 1 98 ? -4.830 2.411 -4.598 1.00 98.12 98 GLN A O 1
ATOM 797 N N . ILE A 1 99 ? -5.635 2.399 -6.702 1.00 98.25 99 ILE A N 1
ATOM 798 C CA . ILE A 1 99 ? -4.442 1.904 -7.380 1.00 98.25 99 ILE A CA 1
ATOM 799 C C . ILE A 1 99 ? -4.135 2.890 -8.499 1.00 98.25 99 ILE A C 1
ATOM 801 O O . ILE A 1 99 ? -4.919 3.023 -9.439 1.00 98.25 99 ILE A O 1
ATOM 805 N N . THR A 1 100 ? -3.011 3.589 -8.397 1.00 98.38 100 THR A N 1
ATOM 806 C CA . THR A 1 100 ? -2.488 4.426 -9.477 1.00 98.38 100 THR A CA 1
ATOM 807 C C . THR A 1 100 ? -1.288 3.729 -10.095 1.00 98.38 100 THR A C 1
ATOM 809 O O . THR A 1 100 ? -0.295 3.497 -9.409 1.00 98.38 100 THR A O 1
ATOM 812 N N . ARG A 1 101 ? -1.370 3.425 -11.388 1.00 98.00 101 ARG A N 1
ATOM 813 C CA . ARG A 1 101 ? -0.295 2.833 -12.180 1.00 98.00 101 ARG A CA 1
ATOM 814 C C . ARG A 1 101 ? 0.266 3.880 -13.131 1.00 98.00 101 ARG A C 1
ATOM 816 O O . ARG A 1 101 ? -0.468 4.491 -13.899 1.00 98.00 101 ARG A O 1
ATOM 823 N N . THR A 1 102 ? 1.574 4.057 -13.095 1.00 98.25 102 THR A N 1
ATOM 824 C CA . THR A 1 102 ? 2.339 4.814 -14.078 1.00 98.25 102 THR A CA 1
ATOM 825 C C . THR A 1 102 ? 3.155 3.825 -14.894 1.00 98.25 102 THR A C 1
ATOM 827 O O . THR A 1 102 ? 3.904 3.042 -14.317 1.00 98.25 102 THR A O 1
ATOM 830 N N . VAL A 1 103 ? 3.036 3.884 -16.217 1.00 97.62 103 VAL A N 1
ATOM 831 C CA . VAL A 1 103 ? 3.914 3.171 -17.149 1.00 97.62 103 VAL A CA 1
ATOM 832 C C . VAL A 1 103 ? 4.729 4.209 -17.900 1.00 97.62 103 VAL A C 1
ATOM 834 O O . VAL A 1 103 ? 4.168 5.112 -18.518 1.00 97.62 103 VAL A O 1
ATOM 837 N N . GLU A 1 104 ? 6.045 4.091 -17.838 1.00 97.12 104 GLU A N 1
ATOM 838 C CA . GLU A 1 104 ? 6.980 4.970 -18.523 1.00 97.12 104 GLU A CA 1
ATOM 839 C C . GLU A 1 104 ? 7.795 4.151 -19.519 1.00 97.12 104 GLU A C 1
ATOM 841 O O . GLU A 1 104 ? 8.311 3.087 -19.192 1.00 97.12 104 GLU A O 1
ATOM 846 N N . THR A 1 105 ? 7.857 4.626 -20.759 1.00 95.38 105 THR A N 1
ATOM 847 C CA . THR A 1 105 ? 8.579 3.997 -21.871 1.00 95.38 105 THR A CA 1
ATOM 848 C C . THR A 1 105 ? 9.332 5.072 -22.646 1.00 95.38 105 THR A C 1
ATOM 850 O O . THR A 1 105 ? 9.024 6.259 -22.515 1.00 95.38 105 THR A O 1
ATOM 853 N N . ALA A 1 106 ? 10.223 4.679 -23.558 1.00 93.94 106 ALA A N 1
ATOM 854 C CA . ALA A 1 106 ? 10.854 5.622 -24.491 1.00 93.94 106 ALA A CA 1
ATOM 855 C C . ALA A 1 106 ? 9.843 6.435 -25.334 1.00 93.94 106 ALA A C 1
ATOM 857 O O . ALA A 1 106 ? 10.171 7.508 -25.832 1.00 93.94 106 ALA A O 1
ATOM 858 N N . LYS A 1 107 ? 8.606 5.939 -25.495 1.00 93.88 107 LYS A N 1
ATOM 859 C CA . LYS A 1 107 ? 7.532 6.596 -26.259 1.00 93.88 107 LYS A CA 1
ATOM 860 C C . LYS A 1 107 ? 6.693 7.570 -25.425 1.00 93.88 107 LYS A C 1
ATOM 862 O O . LYS A 1 107 ? 5.827 8.239 -25.979 1.00 93.88 107 LYS A O 1
ATOM 867 N N . GLY A 1 108 ? 6.921 7.639 -24.114 1.00 94.88 108 GLY A N 1
ATOM 868 C CA . GLY A 1 108 ? 6.203 8.524 -23.202 1.00 94.88 108 GLY A CA 1
ATOM 869 C C . GLY A 1 108 ? 5.644 7.814 -21.971 1.00 94.88 108 GLY A C 1
ATOM 870 O O . GLY A 1 108 ? 5.950 6.650 -21.691 1.00 94.88 108 GLY A O 1
ATOM 871 N N . ARG A 1 109 ? 4.811 8.552 -21.231 1.00 96.12 109 ARG A N 1
ATOM 872 C CA . ARG A 1 109 ? 4.281 8.172 -19.920 1.00 96.12 109 ARG A CA 1
ATOM 873 C C . ARG A 1 109 ? 2.759 8.085 -19.934 1.00 96.12 109 ARG A C 1
ATOM 875 O O . ARG A 1 109 ? 2.084 9.029 -20.336 1.00 96.12 109 ARG A O 1
ATOM 882 N N . ILE A 1 110 ? 2.230 6.985 -19.412 1.00 96.69 110 ILE A N 1
ATOM 883 C CA . ILE A 1 110 ? 0.797 6.743 -19.222 1.00 96.69 110 ILE A CA 1
ATOM 884 C C . ILE A 1 110 ? 0.521 6.648 -17.722 1.00 96.69 110 ILE A C 1
ATOM 886 O O . ILE A 1 110 ? 1.289 6.031 -16.984 1.00 96.69 110 ILE A O 1
ATOM 890 N N . ASN A 1 111 ? -0.572 7.261 -17.265 1.00 97.06 111 ASN A N 1
ATOM 891 C CA . ASN A 1 111 ? -1.039 7.152 -15.886 1.00 97.06 111 ASN A CA 1
ATOM 892 C C . ASN A 1 111 ? -2.489 6.661 -15.871 1.00 97.06 111 ASN A C 1
ATOM 894 O O . ASN A 1 111 ? -3.358 7.264 -16.495 1.00 97.06 111 ASN A O 1
ATOM 898 N N . GLU A 1 112 ? -2.751 5.613 -15.103 1.00 97.44 112 GLU A N 1
ATOM 899 C CA . GLU A 1 112 ? -4.073 5.034 -14.892 1.00 97.44 112 GLU A CA 1
ATOM 900 C C . GLU A 1 112 ? -4.385 5.052 -13.399 1.00 97.44 112 GLU A C 1
ATOM 902 O O . GLU A 1 112 ? -3.516 4.795 -12.568 1.00 97.44 112 GLU A O 1
ATOM 907 N N . THR A 1 113 ? -5.622 5.374 -13.029 1.00 98.00 113 THR A N 1
ATOM 908 C CA . THR A 1 113 ? -6.066 5.328 -11.632 1.00 98.00 113 THR A CA 1
ATOM 909 C C . THR A 1 113 ? -7.389 4.596 -11.534 1.00 98.00 113 THR A C 1
ATOM 911 O O . THR A 1 113 ? -8.361 4.961 -12.187 1.00 98.00 113 THR A O 1
ATOM 914 N N . THR A 1 114 ? -7.419 3.576 -10.684 1.00 97.31 114 THR A N 1
ATOM 915 C CA . THR A 1 114 ? -8.628 2.840 -10.320 1.00 97.31 114 THR A CA 1
ATOM 916 C C . THR A 1 114 ? -8.931 3.102 -8.856 1.00 97.31 114 THR A C 1
ATOM 918 O O . THR A 1 114 ? -8.117 2.768 -7.997 1.00 97.31 114 THR A O 1
ATOM 921 N N . THR A 1 115 ? -10.105 3.657 -8.564 1.00 97.31 115 THR A N 1
ATOM 922 C CA . THR A 1 115 ? -10.583 3.854 -7.191 1.00 97.31 115 THR A CA 1
ATOM 923 C C . THR A 1 115 ? -11.855 3.054 -6.974 1.00 97.31 115 THR A C 1
ATOM 925 O O . THR A 1 115 ? -12.796 3.136 -7.763 1.00 97.31 115 THR A O 1
ATOM 928 N N . VAL A 1 116 ? -11.885 2.282 -5.893 1.00 96.44 116 VAL A N 1
ATOM 929 C CA . VAL A 1 116 ? -13.014 1.434 -5.518 1.00 96.44 116 VAL A CA 1
ATOM 930 C C . VAL A 1 116 ? -13.506 1.858 -4.147 1.00 96.44 116 VAL A C 1
ATOM 932 O O . VAL A 1 116 ? -12.755 1.827 -3.177 1.00 96.44 116 VAL A O 1
ATOM 935 N N . TYR A 1 117 ? -14.784 2.217 -4.074 1.00 94.56 117 TYR A N 1
ATOM 936 C CA . TYR A 1 117 ? -15.480 2.560 -2.839 1.00 94.56 117 TYR A CA 1
ATOM 937 C C . TYR A 1 117 ? -16.406 1.419 -2.438 1.00 94.56 117 TYR A C 1
ATOM 939 O O . TYR A 1 117 ? -17.046 0.805 -3.293 1.00 94.56 117 TYR A O 1
ATOM 947 N N . TRP A 1 118 ? -16.536 1.174 -1.139 1.00 89.69 118 TRP A N 1
ATOM 948 C CA . TRP A 1 118 ? -17.607 0.340 -0.609 1.00 89.69 118 TRP A CA 1
ATOM 949 C C . TRP A 1 118 ? -18.229 1.034 0.590 1.00 89.69 118 TRP A C 1
ATOM 951 O O . TRP A 1 118 ? -17.553 1.461 1.523 1.00 89.69 118 TRP A O 1
ATOM 961 N N . ILE A 1 119 ? -19.547 1.154 0.542 1.00 72.38 119 ILE A N 1
ATOM 962 C CA . ILE A 1 119 ? -20.340 1.719 1.622 1.00 72.38 119 ILE A CA 1
ATOM 963 C C . ILE A 1 119 ? -20.849 0.528 2.426 1.00 72.38 119 ILE A C 1
ATOM 965 O O . ILE A 1 119 ? -21.483 -0.369 1.865 1.00 72.38 119 ILE A O 1
ATOM 969 N N . ARG A 1 120 ? -20.551 0.490 3.729 1.00 63.22 120 ARG A N 1
ATOM 970 C CA . ARG A 1 120 ? -21.293 -0.394 4.632 1.00 63.22 120 ARG A CA 1
ATOM 971 C C . ARG A 1 120 ? -22.729 0.134 4.662 1.00 63.22 120 ARG A C 1
ATOM 973 O O . ARG A 1 120 ? -22.921 1.294 5.016 1.00 63.22 120 ARG A O 1
ATOM 980 N N . LYS A 1 121 ? -23.679 -0.675 4.188 1.00 53.62 121 LYS A N 1
ATOM 981 C CA . LYS A 1 121 ? -25.103 -0.426 4.434 1.00 53.62 121 LYS A CA 1
ATOM 982 C C . LYS A 1 121 ? -25.389 -0.525 5.924 1.00 53.62 121 LYS A C 1
ATOM 984 O O . LYS A 1 121 ? -24.715 -1.358 6.575 1.00 53.62 121 LYS A O 1
#